Protein 6ATL (pdb70)

Sequence (73 aa):
GSVVIGQRCYRSPDCYSACKKLVGKATGKCTNGRCDCSVVIGQRCYRRSPDCYSACKKLVGKATGKCTNGRCDC

GO terms:
  GO:0005576 extracellular region (C, EXP)

Structure (mmCIF, N/CA/C/O backbone):
data_6ATL
#
_entry.id   6ATL
#
_cell.length_a   27.758
_cell.length_b   23.215
_cell.length_c   46.308
_cell.angle_alpha   90.00
_cell.angle_beta   94.36
_cell.angle_gamma   90.00
#
_symmetry.space_group_name_H-M   'P 1 21 1'
#
loop_
_entity.id
_entity.type
_entity.pdbx_description
1 polymer 'Potassium channel toxin alpha-KTx 4.2'
2 non-polymer 'SULFATE ION'
3 non-polymer 'CITRIC ACID'
4 water water
#
loop_
_atom_site.group_PDB
_atom_site.id
_atom_site.type_symbol
_atom_site.label_atom_id
_atom_site.label_alt_id
_atom_site.label_comp_id
_atom_site.label_asym_id
_atom_site.label_entity_id
_atom_site.label_seq_id
_atom_site.pdbx_PDB_ins_code
_atom_site.Cartn_x
_atom_site.Cartn_y
_atom_site.Cartn_z
_atom_site.occupancy
_atom_site.B_iso_or_equiv
_atom_site.auth_seq_id
_atom_site.auth_comp_id
_atom_site.auth_asym_id
_atom_site.auth_atom_id
_atom_site.pdbx_PDB_model_num
ATOM 1 N N . GLY A 1 1 ? 27.223 31.540 11.145 1.00 45.47 -1 GLY A N 1
ATOM 2 C CA . GLY A 1 1 ? 25.741 31.785 10.848 1.00 55.09 -1 GLY A CA 1
ATOM 3 C C . GLY A 1 1 ? 24.971 30.508 10.678 1.00 45.24 -1 GLY A C 1
ATOM 4 O O . GLY A 1 1 ? 24.789 29.794 11.615 1.00 48.29 -1 GLY A O 1
ATOM 5 N N . SER A 1 2 ? 24.418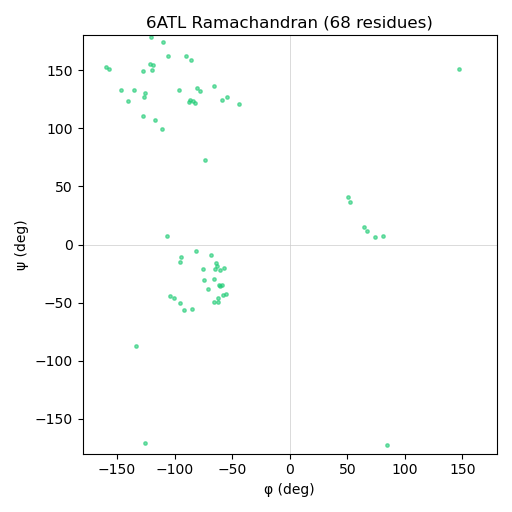 30.302 9.477 1.00 38.60 0 SER A N 1
ATOM 6 C CA . SER A 1 2 ? 24.649 29.078 8.744 1.00 33.65 0 SER A CA 1
ATOM 7 C C . SER A 1 2 ? 26.202 29.057 8.367 1.00 26.11 0 SER A C 1
ATOM 8 O O . SER A 1 2 ? 26.760 30.066 8.044 1.00 28.72 0 SER A O 1
ATOM 11 N N . VAL A 1 3 ? 26.848 27.921 8.532 1.00 19.02 1 VAL A N 1
ATOM 12 C CA . VAL A 1 3 ? 28.283 27.782 8.321 1.00 18.45 1 VAL A CA 1
ATOM 13 C C . VAL A 1 3 ? 28.477 26.625 7.364 1.00 16.05 1 VAL A C 1
ATOM 14 O O . VAL A 1 3 ? 28.212 25.453 7.724 1.00 12.62 1 VAL A O 1
ATOM 18 N N . VAL A 1 4 ? 28.904 26.930 6.139 1.00 14.02 2 VAL A N 1
ATOM 19 C CA . VAL A 1 4 ? 29.108 25.861 5.141 1.00 12.79 2 VAL A CA 1
ATOM 20 C C . VAL A 1 4 ? 30.440 25.226 5.416 1.00 13.01 2 VAL A C 1
ATOM 21 O O . VAL A 1 4 ? 31.424 25.930 5.650 1.00 14.87 2 VAL A O 1
ATOM 25 N N . ILE A 1 5 ? 30.484 23.911 5.401 1.00 10.59 3 ILE A N 1
ATOM 26 C CA . ILE A 1 5 ? 31.748 23.165 5.714 1.00 11.38 3 ILE A CA 1
ATOM 27 C C . ILE A 1 5 ? 32.133 22.327 4.577 1.00 10.23 3 ILE A C 1
ATOM 28 O O . ILE A 1 5 ? 31.406 22.249 3.605 1.00 9.81 3 ILE A O 1
ATOM 33 N N . GLY A 1 6 ? 33.272 21.619 4.686 1.00 10.27 4 GLY A N 1
ATOM 34 C CA . GLY A 1 6 ? 33.729 20.839 3.551 1.00 11.40 4 GLY A CA 1
ATOM 35 C C . GLY A 1 6 ? 32.917 19.523 3.283 1.00 10.54 4 GLY A C 1
ATOM 36 O O . GLY A 1 6 ? 32.825 19.056 2.126 1.00 10.80 4 GLY A O 1
ATOM 37 N N . GLN A 1 7 ? 32.388 18.944 4.327 1.00 10.44 5 GLN A N 1
ATOM 38 C CA . GLN A 1 7 ? 31.697 17.631 4.248 1.00 10.38 5 GLN A CA 1
ATOM 39 C C . GLN A 1 7 ? 30.610 17.706 3.209 1.00 11.64 5 GLN A C 1
ATOM 40 O O . GLN A 1 7 ? 29.799 18.667 3.206 1.00 11.97 5 GLN A O 1
ATOM 46 N N . ARG A 1 8 ? 30.647 16.760 2.279 1.00 10.48 6 ARG A N 1
ATOM 47 C CA . ARG A 1 8 ? 29.615 16.640 1.241 1.00 10.75 6 ARG A CA 1
ATOM 48 C C . ARG A 1 8 ? 28.476 15.727 1.687 1.00 9.96 6 ARG A C 1
ATOM 49 O O . ARG A 1 8 ? 28.556 15.020 2.736 1.00 9.45 6 ARG A O 1
ATOM 57 N N . CYS A 1 9 ? 27.361 15.850 0.990 1.00 9.48 7 CYS A N 1
ATOM 58 C CA . CYS A 1 9 ? 26.114 15.276 1.445 1.00 9.54 7 CYS A CA 1
ATOM 59 C C . CYS A 1 9 ? 25.134 15.121 0.267 1.00 10.51 7 CYS A C 1
ATOM 60 O O . CYS A 1 9 ? 25.215 15.861 -0.740 1.00 8.43 7 CYS A O 1
ATOM 63 N N . TYR A 1 10 ? 24.249 14.147 0.394 1.00 10.69 8 TYR A N 1
ATOM 64 C CA . TYR A 1 10 ? 23.044 14.078 -0.430 1.00 11.84 8 TYR A CA 1
ATOM 65 C C . TYR A 1 10 ? 21.773 14.511 0.373 1.00 11.83 8 TYR A C 1
ATOM 66 O O . TYR A 1 10 ? 20.954 15.216 -0.113 1.00 9.96 8 TYR A O 1
ATOM 75 N N . ARG A 1 11 ? 21.672 14.029 1.593 1.00 12.28 9 ARG A N 1
ATOM 76 C CA . ARG A 1 11 ? 20.569 14.339 2.492 1.00 12.87 9 ARG A CA 1
ATOM 77 C C . ARG A 1 11 ? 21.120 14.973 3.760 1.00 11.15 9 ARG A C 1
ATOM 78 O O . ARG A 1 11 ? 22.238 14.714 4.148 1.00 9.96 9 ARG A O 1
ATOM 86 N N . SER A 1 12 ? 20.288 15.759 4.434 1.00 10.55 10 SER A N 1
ATOM 87 C CA . SER A 1 12 ? 20.711 16.548 5.559 1.00 10.14 10 SER A CA 1
ATOM 88 C C . SER A 1 12 ? 21.263 15.741 6.735 1.00 11.05 10 SER A C 1
ATOM 89 O O . SER A 1 12 ? 22.268 16.166 7.381 1.00 10.62 10 SER A O 1
ATOM 92 N N . PRO A 1 13 ? 20.689 14.550 6.995 1.00 11.73 11 PRO A N 1
ATOM 93 C CA . PRO A 1 13 ? 21.254 13.704 8.047 1.00 11.10 11 PRO A CA 1
ATOM 94 C C . PRO A 1 13 ? 22.730 13.273 7.812 1.00 9.92 11 PRO A C 1
ATOM 95 O O . PRO A 1 13 ? 23.459 12.921 8.804 1.00 9.70 11 PRO A O 1
ATOM 99 N N . ASP A 1 14 ? 23.166 13.305 6.541 1.00 10.07 12 ASP A N 1
ATOM 100 C CA . ASP A 1 14 ? 24.587 13.044 6.191 1.00 10.87 12 ASP A CA 1
ATOM 101 C C . ASP A 1 14 ? 25.542 13.997 6.917 1.00 10.30 12 ASP A C 1
ATOM 102 O O . ASP A 1 14 ? 26.716 13.727 6.979 1.00 10.62 12 ASP A O 1
ATOM 107 N N . CYS A 1 15 ? 25.009 15.143 7.395 1.00 9.99 13 CYS A N 1
ATOM 108 C CA . CYS A 1 15 ? 25.795 16.253 7.935 1.00 10.32 13 CYS A CA 1
ATOM 109 C C . CYS A 1 15 ? 25.956 16.204 9.428 1.00 10.18 13 CYS A C 1
ATOM 110 O O . CYS A 1 15 ? 26.751 16.949 9.983 1.00 9.92 13 CYS A O 1
ATOM 113 N N . TYR A 1 16 ? 25.215 15.327 10.089 1.00 10.83 14 TYR A N 1
ATOM 114 C CA . TYR A 1 16 ? 25.153 15.385 11.557 1.00 11.36 14 TYR A CA 1
ATOM 115 C C . TYR A 1 16 ? 26.520 15.140 12.234 1.00 11.10 14 TYR A C 1
ATOM 116 O O . TYR A 1 16 ? 26.916 15.884 13.152 1.00 11.63 14 TYR A O 1
ATOM 125 N N . SER A 1 17 ? 27.239 14.117 11.790 1.00 12.35 15 SER A N 1
ATOM 126 C CA . SER A 1 17 ? 28.504 13.712 12.460 1.00 13.64 15 SER A CA 1
ATOM 127 C C . SER A 1 17 ? 29.580 14.819 12.333 1.00 13.73 15 SER A C 1
ATOM 128 O O . SER A 1 17 ? 30.483 14.947 13.198 1.00 13.71 15 SER A O 1
ATOM 131 N N . ALA A 1 18 ? 29.402 15.707 11.329 1.00 12.37 16 ALA A N 1
ATOM 132 C CA . ALA A 1 18 ? 30.304 16.818 11.127 1.00 13.18 16 ALA A CA 1
ATOM 133 C C . ALA A 1 18 ? 29.797 18.074 11.884 1.00 14.60 16 ALA A C 1
ATOM 134 O O . ALA A 1 18 ? 30.540 18.681 12.693 1.00 14.91 16 ALA A O 1
ATOM 136 N N . CYS A 1 19 ? 28.559 18.483 11.591 1.00 12.79 17 CYS A N 1
ATOM 137 C CA . CYS A 1 19 ? 28.015 19.751 12.155 1.00 14.26 17 CYS A CA 1
ATOM 138 C C . CYS A 1 19 ? 27.932 19.739 13.683 1.00 12.17 17 CYS A C 1
ATOM 139 O O . CYS A 1 19 ? 28.119 20.775 14.320 1.00 13.02 17 CYS A O 1
ATOM 142 N N . LYS A 1 20 ? 27.638 18.595 14.251 1.00 11.61 18 LYS A N 1
ATOM 143 C CA . LYS A 1 20 ? 27.468 18.508 15.711 1.00 14.40 18 LYS A CA 1
ATOM 144 C C . LYS A 1 20 ? 28.775 18.834 16.466 1.00 13.22 18 LYS A C 1
ATOM 145 O O . LYS A 1 20 ? 28.753 18.992 17.671 1.00 16.43 18 LYS A O 1
ATOM 151 N N . LYS A 1 21 ? 29.901 18.826 15.761 1.00 14.12 19 LYS A N 1
ATOM 152 C CA . LYS A 1 21 ? 31.211 19.212 16.337 1.00 13.47 19 LYS A CA 1
ATOM 153 C C . LYS A 1 21 ? 31.454 20.708 16.388 1.00 14.40 19 LYS A C 1
ATOM 154 O O . LYS A 1 21 ? 32.449 21.167 16.995 1.00 15.30 19 LYS A O 1
ATOM 160 N N . LEU A 1 22 ? 30.545 21.476 1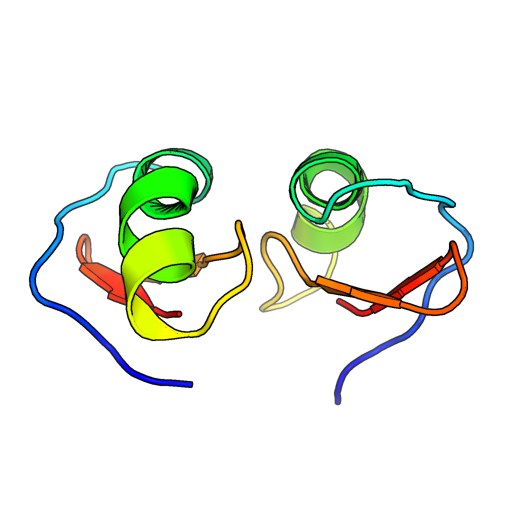5.813 1.00 15.64 20 LEU A N 1
ATOM 161 C CA . LEU A 1 22 ? 30.594 22.907 15.852 1.00 16.26 20 LEU A CA 1
ATOM 162 C C . LEU A 1 22 ? 29.735 23.510 16.955 1.00 16.44 20 LEU A C 1
ATOM 163 O O . LEU A 1 22 ? 28.548 23.147 17.137 1.00 16.56 20 LEU A O 1
ATOM 168 N N . VAL A 1 23 ? 30.331 24.438 17.685 1.00 18.67 21 VAL A N 1
ATOM 169 C CA . VAL A 1 23 ? 29.657 25.138 18.784 1.00 22.28 21 VAL A CA 1
ATOM 170 C C . VAL A 1 23 ? 28.209 25.556 18.363 1.00 22.80 21 VAL A C 1
ATOM 171 O O . VAL A 1 23 ? 28.025 26.288 17.359 1.00 23.71 21 VAL A O 1
ATOM 175 N N . GLY A 1 24 ? 27.214 25.065 19.101 1.00 22.70 22 GLY A N 1
ATOM 176 C CA . GLY A 1 24 ? 25.822 25.432 18.885 1.00 23.63 22 GLY A CA 1
ATOM 177 C C . GLY A 1 24 ? 25.159 24.810 17.652 1.00 26.58 22 GLY A C 1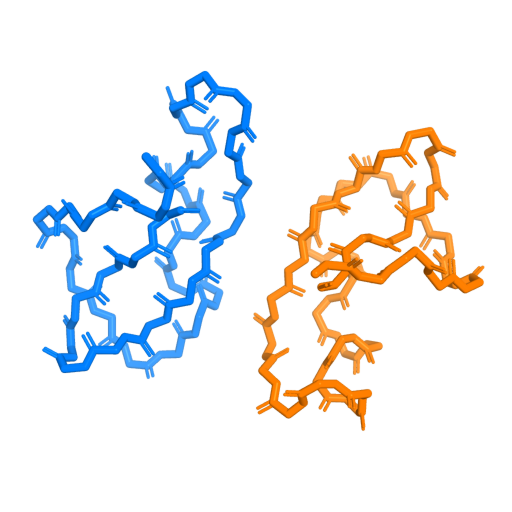
ATOM 178 O O . GLY A 1 24 ? 24.010 25.162 17.325 1.00 23.85 22 GLY A O 1
ATOM 179 N N . LYS A 1 25 ? 25.853 23.883 16.951 1.00 22.37 23 LYS A N 1
ATOM 180 C CA . LYS A 1 25 ? 25.252 23.269 15.716 1.00 21.75 23 LYS A CA 1
ATOM 181 C C . LYS A 1 25 ? 24.823 21.872 15.995 1.00 21.31 23 LYS A C 1
ATOM 182 O O . LYS A 1 25 ? 25.250 21.260 17.004 1.00 20.46 23 LYS A O 1
ATOM 188 N N . ALA A 1 26 ? 23.962 21.328 15.133 1.00 19.74 24 ALA A N 1
ATOM 189 C CA . ALA A 1 26 ? 23.540 19.953 15.296 1.00 17.70 24 ALA A CA 1
ATOM 190 C C . ALA A 1 26 ? 23.607 19.177 13.968 1.00 18.48 24 ALA A C 1
ATOM 191 O O . ALA A 1 26 ? 24.641 18.572 13.664 1.00 17.77 24 ALA A O 1
ATOM 193 N N . THR A 1 27 ? 22.539 19.227 13.175 1.00 17.77 25 THR A N 1
ATOM 194 C CA . THR A 1 27 ? 22.467 18.471 11.920 1.00 17.03 25 THR A CA 1
ATOM 195 C C . THR A 1 27 ? 22.867 19.301 10.739 1.00 16.52 25 THR A C 1
ATOM 196 O O . THR A 1 27 ? 23.662 18.856 9.921 1.00 19.28 25 THR A O 1
ATOM 200 N N . GLY A 1 28 ? 22.288 20.483 10.617 1.00 15.17 26 GLY A N 1
ATOM 201 C CA . GLY A 1 28 ? 22.488 21.318 9.457 1.00 17.15 26 GLY A CA 1
ATOM 202 C C . GLY A 1 28 ? 21.547 20.957 8.307 1.00 15.32 26 GLY A C 1
ATOM 203 O O . GLY A 1 28 ? 20.627 20.126 8.463 1.00 15.14 26 GLY A O 1
ATOM 204 N N . LYS A 1 29 ? 21.767 21.581 7.150 1.00 14.36 27 LYS A N 1
ATOM 205 C CA . LYS A 1 29 ? 21.088 21.169 5.933 1.00 14.25 27 LYS A CA 1
ATOM 206 C C . LYS A 1 29 ? 22.092 20.924 4.820 1.00 12.37 27 LYS A C 1
ATOM 207 O O . LYS A 1 29 ? 23.115 21.548 4.772 1.00 12.36 27 LYS A O 1
ATOM 213 N N . CYS A 1 30 ? 21.756 20.005 3.939 1.00 11.05 28 CYS A N 1
ATOM 214 C CA . CYS A 1 30 ? 22.526 19.747 2.728 1.00 10.51 28 CYS A CA 1
ATOM 215 C C . CYS A 1 30 ? 22.052 20.674 1.628 1.00 11.15 28 CYS A C 1
ATOM 216 O O . CYS A 1 30 ? 20.850 20.693 1.292 1.00 10.53 28 CYS A O 1
ATOM 219 N N . THR A 1 31 ? 22.984 21.431 1.054 1.00 11.06 29 THR A N 1
ATOM 220 C CA . THR A 1 31 ? 22.678 22.321 -0.022 1.00 12.21 29 THR A CA 1
ATOM 221 C C . THR A 1 31 ? 23.893 22.384 -0.986 1.00 12.37 29 THR A C 1
ATOM 222 O O . THR A 1 31 ? 25.042 22.462 -0.545 1.00 10.54 29 THR A O 1
ATOM 226 N N . ASN A 1 32 ? 23.627 22.260 -2.274 1.00 10.74 30 ASN A N 1
ATOM 227 C CA . ASN A 1 32 ? 24.694 22.223 -3.311 1.00 11.04 30 ASN A CA 1
ATOM 22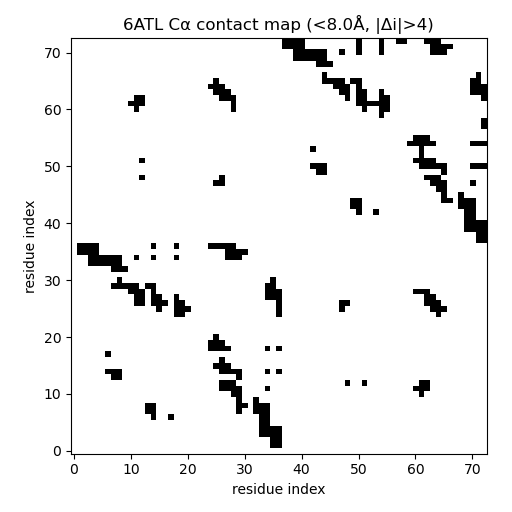8 C C . ASN A 1 32 ? 25.744 21.173 -2.985 1.00 10.71 30 ASN A C 1
ATOM 229 O O . ASN A 1 32 ? 26.936 21.368 -3.216 1.00 9.62 30 ASN A O 1
ATOM 234 N N . GLY A 1 33 ? 25.268 20.046 -2.427 1.00 11.15 31 GLY A N 1
ATOM 235 C CA . GLY A 1 33 ? 26.119 18.933 -2.071 1.00 9.83 31 GLY A CA 1
ATOM 236 C C . GLY A 1 33 ? 27.112 19.182 -0.944 1.00 9.80 31 GLY A C 1
ATOM 237 O O . GLY A 1 33 ? 28.052 18.365 -0.757 1.00 10.34 31 GLY A O 1
ATOM 238 N N . ARG A 1 34 ? 26.947 20.306 -0.219 1.00 9.19 32 ARG A N 1
ATOM 239 C CA . ARG A 1 34 ? 27.755 20.625 0.947 1.00 9.34 32 ARG A CA 1
ATOM 240 C C . ARG A 1 34 ? 26.875 20.737 2.208 1.00 9.83 32 ARG A C 1
ATOM 241 O O . ARG A 1 34 ? 25.736 21.101 2.133 1.00 8.91 32 ARG A O 1
ATOM 249 N N . CYS A 1 35 ? 27.494 20.502 3.359 1.00 9.70 33 CYS A N 1
ATOM 250 C CA . CYS A 1 35 ? 26.818 20.608 4.657 1.00 11.45 33 CYS A CA 1
ATOM 251 C C . CYS A 1 35 ? 26.831 22.085 5.132 1.00 11.29 33 CYS A C 1
ATOM 252 O O . CYS A 1 35 ? 27.874 22.765 5.139 1.00 11.42 33 CYS A O 1
ATOM 255 N N . ASP A 1 36 ? 25.650 22.595 5.376 1.00 13.31 34 ASP A N 1
ATOM 256 C CA . ASP A 1 36 ? 25.452 23.963 5.827 1.00 12.55 34 ASP A CA 1
ATOM 257 C C . ASP A 1 36 ? 24.967 23.876 7.260 1.00 13.50 34 ASP A C 1
ATOM 258 O O . ASP A 1 36 ? 23.781 23.591 7.525 1.00 12.54 34 ASP A O 1
ATOM 263 N N . CYS A 1 37 ? 25.886 24.069 8.195 1.00 14.39 35 CYS A N 1
ATOM 264 C CA . CYS A 1 37 ? 25.625 23.733 9.587 1.00 14.93 35 CYS A CA 1
ATOM 265 C C . CYS A 1 37 ? 24.857 24.867 10.300 1.00 18.16 35 CYS A C 1
ATOM 266 O O . CYS A 1 37 ? 23.930 24.597 11.076 1.00 19.64 35 CYS A O 1
ATOM 270 N N . SER B 1 2 ? 14.152 28.920 12.266 1.00 53.93 0 SER C N 1
ATOM 271 C CA . SER B 1 2 ? 14.122 27.848 13.266 1.00 44.99 0 SER C CA 1
ATOM 272 C C . SER B 1 2 ? 12.821 27.886 14.117 1.00 41.85 0 SER C C 1
ATOM 273 O O . SER B 1 2 ? 12.492 28.916 14.740 1.00 46.25 0 SER C O 1
ATOM 276 N N . VAL B 1 3 ? 12.117 26.747 14.160 1.00 24.39 1 VAL C N 1
ATOM 277 C CA . VAL B 1 3 ? 10.837 26.644 14.857 1.00 21.88 1 VAL C CA 1
ATOM 278 C C . VAL B 1 3 ? 10.936 25.482 15.847 1.00 17.12 1 VAL C C 1
ATOM 279 O O . VAL B 1 3 ? 11.389 24.383 15.469 1.00 13.20 1 VAL C O 1
ATOM 283 N N . VAL B 1 4 ? 10.549 25.741 17.117 1.00 15.10 2 VAL C N 1
ATOM 284 C CA . VAL B 1 4 ? 10.472 24.694 18.111 1.00 15.55 2 VAL C CA 1
ATOM 285 C C . VAL B 1 4 ? 9.100 24.023 18.052 1.00 13.50 2 VAL C C 1
ATOM 286 O O . VAL B 1 4 ? 8.060 24.673 18.259 1.00 13.73 2 VAL C O 1
ATOM 290 N N . ILE B 1 5 ? 9.114 22.709 17.835 1.00 11.88 3 ILE C N 1
ATOM 291 C CA . ILE B 1 5 ? 7.884 21.929 17.626 1.00 11.92 3 ILE C CA 1
ATOM 292 C C . ILE B 1 5 ? 7.640 21.034 18.812 1.00 11.42 3 ILE C C 1
ATOM 293 O O . ILE B 1 5 ? 8.455 20.974 19.726 1.00 11.00 3 ILE C O 1
ATOM 298 N N . GLY B 1 6 ? 6.496 20.361 18.807 1.00 10.45 4 GLY C N 1
ATOM 299 C CA . GLY B 1 6 ? 6.067 19.530 19.941 1.00 10.90 4 GLY C CA 1
ATOM 300 C C . GLY B 1 6 ? 6.786 18.171 20.107 1.00 10.61 4 GLY C C 1
ATOM 301 O O . GLY B 1 6 ? 6.763 17.598 21.175 1.00 10.32 4 GLY C O 1
ATOM 302 N N . GLN B 1 7 ? 7.395 17.684 19.018 1.00 10.68 5 GLN C N 1
ATOM 303 C CA . GLN B 1 7 ? 8.108 16.424 18.995 1.00 11.06 5 GLN C CA 1
ATOM 304 C C . GLN B 1 7 ? 9.224 16.433 20.003 1.00 11.32 5 GLN C C 1
ATOM 305 O O . GLN B 1 7 ? 10.058 17.322 20.011 1.00 10.63 5 GLN C O 1
ATOM 311 N N . ARG B 1 8 ? 9.202 15.436 20.892 1.00 12.16 6 ARG C N 1
ATOM 312 C CA . ARG B 1 8 ? 10.238 15.295 21.910 1.00 12.55 6 ARG C CA 1
ATOM 313 C C . ARG B 1 8 ? 11.449 14.527 21.377 1.00 11.71 6 ARG C C 1
ATOM 314 O O . ARG B 1 8 ? 11.365 13.809 20.336 1.00 10.42 6 ARG C O 1
ATOM 322 N N . CYS B 1 9 ? 12.588 14.714 22.039 1.00 11.05 7 CYS C N 1
ATOM 323 C CA . CYS B 1 9 ? 13.857 14.155 21.550 1.00 9.56 7 CYS C CA 1
ATOM 324 C C . CYS B 1 9 ? 14.859 13.991 22.633 1.00 9.87 7 CYS C C 1
ATOM 325 O O . CYS B 1 9 ? 14.863 14.721 23.636 1.00 9.20 7 CYS C O 1
ATOM 328 N N . TYR B 1 10 ? 15.711 13.005 22.441 1.00 9.39 8 TYR C N 1
ATOM 329 C CA . TYR B 1 10 ? 16.900 12.806 23.264 1.00 10.91 8 TYR C CA 1
ATOM 330 C C . TYR B 1 10 ? 18.174 13.339 22.524 1.00 11.56 8 TYR C C 1
ATOM 331 O O . TYR B 1 10 ? 19.033 13.986 23.132 1.00 9.91 8 TYR C O 1
ATOM 340 N N . ARG B 1 11 ? 18.278 12.992 21.272 1.00 11.17 9 ARG C N 1
ATOM 341 C CA A ARG B 1 11 ? 19.346 13.529 20.432 0.50 13.12 9 ARG C CA 1
ATOM 342 C CA B ARG B 1 11 ? 19.382 13.415 20.381 0.50 12.08 9 ARG C CA 1
ATOM 343 C C . ARG B 1 11 ? 18.753 13.974 19.129 1.00 11.05 9 ARG C C 1
ATOM 344 O O . ARG B 1 11 ? 17.637 13.656 18.818 1.00 9.72 9 ARG C O 1
ATOM 359 N N . SER B 1 12 ? 19.488 14.762 18.408 1.00 10.51 10 SER C N 1
ATOM 360 C CA . SER B 1 12 ? 18.957 15.464 17.265 1.00 11.25 10 SER C CA 1
ATOM 361 C C . SER B 1 12 ? 18.343 14.582 16.132 1.00 11.26 10 SER C C 1
ATOM 362 O O . SER B 1 12 ? 17.337 14.966 15.551 1.00 11.42 10 SER C O 1
ATOM 365 N N . PRO B 1 13 ? 18.910 13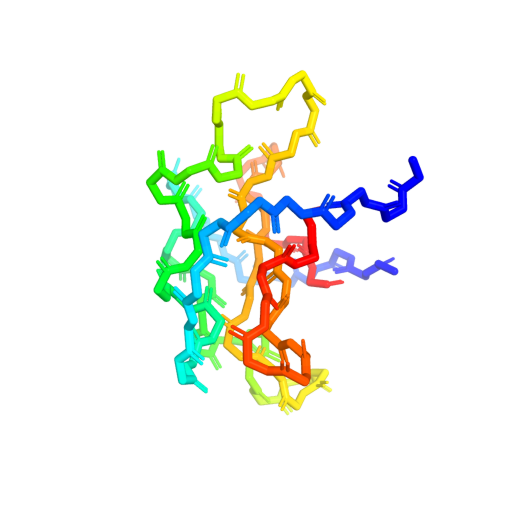.375 15.864 1.00 11.98 11 PRO C N 1
ATOM 366 C CA . PRO B 1 13 ? 18.289 12.540 14.811 1.00 12.00 11 PRO C CA 1
ATOM 367 C C . PRO B 1 13 ? 16.900 11.968 15.161 1.00 11.59 11 PRO C C 1
ATOM 368 O O . PRO B 1 13 ? 16.168 11.515 14.241 1.00 9.56 11 PRO C O 1
ATOM 372 N N . ASP B 1 14 ? 16.482 12.119 16.438 1.00 10.71 12 ASP C N 1
ATOM 373 C CA . ASP B 1 14 ? 15.105 11.832 16.845 1.00 11.59 12 ASP C CA 1
ATOM 374 C C . ASP B 1 14 ? 14.097 12.779 16.144 1.00 9.17 12 ASP C C 1
ATOM 375 O O . ASP B 1 14 ? 12.878 12.515 16.138 1.00 8.54 12 ASP C O 1
ATOM 380 N N . CYS B 1 15 ? 14.615 13.881 15.626 1.00 9.62 13 CYS C N 1
ATOM 381 C CA . CYS B 1 15 ? 13.803 14.980 15.061 1.00 9.80 13 CYS C CA 1
ATOM 382 C C . CYS B 1 15 ? 13.602 14.907 13.561 1.00 10.15 13 CYS C C 1
ATOM 383 O O . CYS B 1 15 ? 12.791 15.634 13.032 1.00 9.08 13 CYS C O 1
ATOM 386 N N . TYR B 1 16 ? 14.390 14.076 12.851 1.00 10.69 14 TYR C N 1
ATOM 387 C CA . TYR B 1 16 ? 14.419 14.148 11.367 1.00 11.82 14 TYR C CA 1
ATOM 388 C C . TYR B 1 16 ? 13.057 13.941 10.714 1.00 11.54 14 TYR C C 1
ATOM 389 O O . TYR B 1 16 ? 12.715 14.684 9.824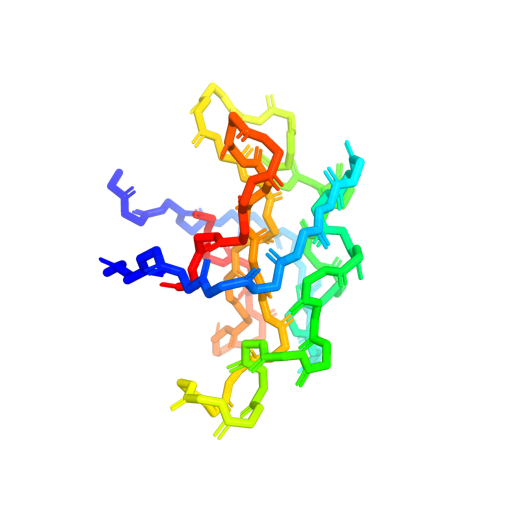 1.00 11.82 14 TYR C O 1
ATOM 398 N N . SER B 1 17 ? 12.271 12.972 11.162 1.00 11.69 15 SER C N 1
ATOM 399 C CA . SER B 1 17 ? 10.990 12.703 10.468 1.00 13.57 15 SER C CA 1
ATOM 400 C C . SER B 1 17 ? 9.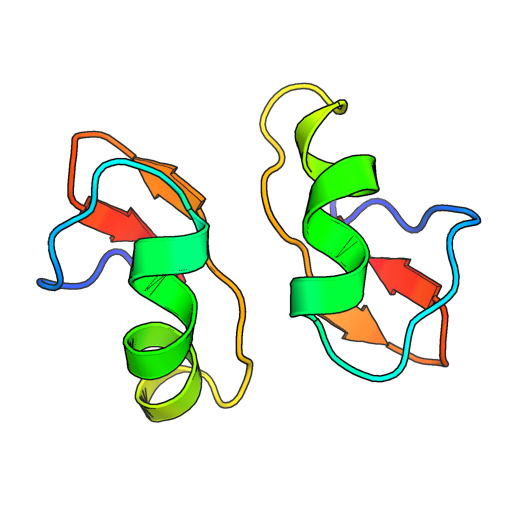998 13.826 10.718 1.00 13.00 15 SER C C 1
ATOM 401 O O . SER B 1 17 ? 9.294 14.247 9.797 1.00 11.81 15 SER C O 1
ATOM 404 N N . ALA B 1 18 ? 9.992 14.360 11.935 1.00 12.58 16 ALA C N 1
ATOM 405 C CA . ALA B 1 18 ? 9.127 15.492 12.264 1.00 11.70 16 ALA C CA 1
ATOM 406 C C . ALA B 1 18 ? 9.535 16.781 11.461 1.00 12.37 16 ALA C C 1
ATOM 407 O O . ALA B 1 18 ? 8.665 17.469 10.890 1.00 10.82 16 ALA C O 1
ATOM 409 N N . CYS B 1 19 ? 10.804 17.133 11.469 1.00 11.04 17 CYS C N 1
ATOM 410 C CA . CYS B 1 19 ? 11.221 18.348 10.764 1.00 11.82 17 CYS C CA 1
ATOM 411 C C . CYS B 1 19 ? 11.024 18.216 9.270 1.00 12.63 17 CYS C C 1
ATOM 412 O O . CYS B 1 19 ? 10.777 19.240 8.578 1.00 12.40 17 CYS C O 1
ATOM 415 N N . LYS B 1 20 ? 11.122 16.990 8.745 1.00 13.17 18 LYS C N 1
ATOM 416 C CA . LYS B 1 20 ? 10.887 16.771 7.296 1.00 14.72 18 LYS C CA 1
ATOM 417 C C . LYS B 1 20 ? 9.447 17.155 6.942 1.00 15.36 18 LYS C C 1
ATOM 418 O O . LYS B 1 20 ? 9.228 17.872 6.009 1.00 15.80 18 LYS C O 1
ATOM 424 N N . LYS B 1 21 ? 8.496 16.647 7.714 1.00 13.40 19 LYS C N 1
ATOM 425 C CA . LYS B 1 21 ? 7.083 16.974 7.524 1.00 16.64 19 LYS C CA 1
ATOM 426 C C . LYS B 1 21 ? 6.868 18.447 7.570 1.00 15.90 19 LYS C C 1
ATOM 427 O O . LYS B 1 21 ? 6.060 18.990 6.781 1.00 15.47 19 LYS C O 1
ATOM 433 N N . LEU B 1 22 ? 7.523 19.126 8.519 1.00 13.51 20 LEU C N 1
ATOM 434 C CA . LEU B 1 22 ? 7.225 20.530 8.769 1.00 15.07 20 LEU C CA 1
ATOM 435 C C . LEU B 1 22 ? 7.982 21.543 7.855 1.00 18.30 20 LEU C C 1
ATOM 436 O O . LEU B 1 22 ? 7.352 22.425 7.264 1.00 17.07 20 LEU C O 1
ATOM 441 N N . VAL B 1 23 ? 9.307 21.476 7.827 1.00 16.14 21 VAL C N 1
ATOM 442 C CA . VAL B 1 23 ? 10.082 22.436 7.080 1.00 17.62 21 VAL C CA 1
ATOM 443 C C . VAL B 1 23 ? 10.672 21.844 5.797 1.00 18.87 21 VAL C C 1
ATOM 444 O O . VAL B 1 23 ? 11.460 22.473 5.155 1.00 23.53 21 VAL C O 1
ATOM 448 N N . GLY B 1 24 ? 10.293 20.627 5.451 1.00 19.09 22 GLY C N 1
ATOM 449 C CA . GLY B 1 24 ? 10.662 20.073 4.173 1.00 22.72 22 GLY C CA 1
ATOM 450 C C . GLY B 1 24 ? 12.085 19.509 4.136 1.00 22.07 22 GLY C C 1
ATOM 451 O O . GLY B 1 24 ? 12.582 19.139 3.050 1.00 23.59 22 GLY C O 1
ATOM 452 N N . LYS B 1 25 ? 12.752 19.457 5.305 1.00 19.85 23 LYS C N 1
ATOM 453 C CA . LYS B 1 25 ? 14.183 18.993 5.409 1.00 19.42 23 LYS C CA 1
ATOM 454 C C . LYS B 1 25 ? 14.287 18.042 6.612 1.00 18.74 23 LYS C C 1
ATOM 455 O O . LYS B 1 25 ? 13.803 18.359 7.700 1.00 16.18 23 LYS C O 1
ATOM 461 N N . ALA B 1 26 ? 14.930 16.897 6.406 1.00 17.05 24 ALA C N 1
ATOM 462 C CA . ALA B 1 26 ? 15.279 16.004 7.459 1.00 13.33 24 ALA C CA 1
ATOM 463 C C . ALA B 1 26 ? 16.461 16.583 8.273 1.00 15.08 24 ALA C C 1
ATOM 464 O O . ALA B 1 26 ? 17.587 16.071 8.253 1.00 15.75 24 ALA C O 1
ATOM 466 N N . THR B 1 27 ? 16.169 17.593 9.044 1.00 15.79 25 THR C N 1
ATOM 467 C CA . THR B 1 27 ? 17.135 18.239 9.856 1.00 16.49 25 THR C CA 1
ATOM 468 C C . THR B 1 27 ? 16.637 18.256 11.336 1.00 16.14 25 THR C C 1
ATOM 469 O O . THR B 1 27 ? 15.676 17.573 11.675 1.00 14.24 25 THR C O 1
ATOM 473 N N . GLY B 1 28 ? 17.322 18.986 12.181 1.00 15.08 26 GLY C N 1
ATOM 474 C CA . GLY B 1 28 ? 16.861 19.193 13.539 1.00 17.06 26 GLY C CA 1
ATOM 475 C C . GLY B 1 28 ? 17.981 19.318 14.566 1.00 14.79 26 GLY C C 1
ATOM 476 O O . GLY B 1 28 ? 19.061 18.739 14.426 1.00 14.17 26 GLY C O 1
ATOM 477 N N . LYS B 1 29 ? 17.684 20.061 15.600 1.00 14.05 27 LYS C N 1
ATOM 478 C CA . LYS B 1 29 ? 18.509 20.180 16.753 1.00 14.36 27 LYS C CA 1
ATOM 479 C C . LYS B 1 29 ? 17.626 19.865 17.967 1.00 13.97 27 LYS C C 1
ATOM 480 O O . LYS B 1 29 ? 16.567 20.491 18.142 1.00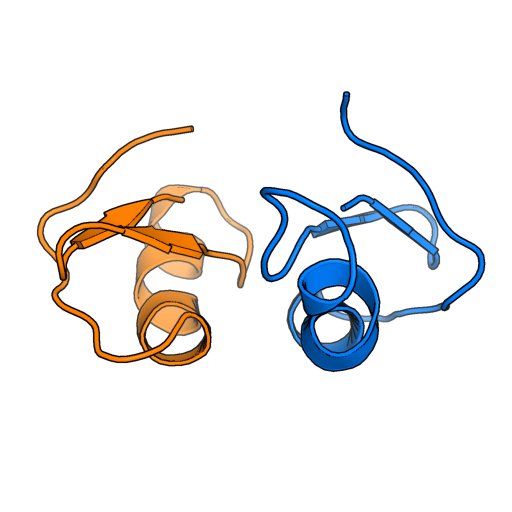 13.23 27 LYS C O 1
ATOM 486 N N . CYS B 1 30 ? 18.054 18.942 18.808 1.00 12.64 28 CYS C N 1
ATOM 487 C CA . CYS B 1 30 ? 17.336 18.659 20.044 1.00 12.40 28 CYS C CA 1
ATOM 488 C C . CYS B 1 30 ? 17.738 19.680 21.137 1.00 14.19 28 CYS C C 1
ATOM 489 O O . CYS B 1 30 ? 18.893 19.781 21.492 1.00 14.51 28 CYS C O 1
ATOM 492 N N . THR B 1 31 ? 16.763 20.397 21.664 1.00 14.68 29 THR C N 1
ATOM 493 C CA . THR B 1 31 ? 17.010 21.426 22.625 1.00 16.75 29 THR C CA 1
ATOM 494 C C . THR B 1 31 ? 15.931 21.415 23.703 1.00 14.50 29 THR C C 1
ATOM 495 O O . THR B 1 31 ? 14.739 21.580 23.393 1.00 13.09 29 THR C O 1
ATOM 499 N N . ASN B 1 32 ? 16.350 21.290 24.956 1.00 14.30 30 ASN C N 1
ATOM 500 C CA . ASN B 1 32 ? 15.401 21.169 26.118 1.00 13.76 30 ASN C CA 1
ATOM 501 C C . ASN B 1 32 ? 14.363 20.082 25.833 1.00 13.24 30 ASN C C 1
ATOM 502 O O . ASN B 1 32 ? 13.163 20.246 26.102 1.00 11.86 30 ASN C O 1
ATOM 507 N N . GLY B 1 33 ? 14.836 18.982 25.255 1.00 12.28 31 GLY C N 1
ATOM 508 C CA . GLY B 1 33 ? 13.993 17.838 24.950 1.00 11.27 31 GLY C CA 1
ATOM 509 C C . GLY B 1 33 ? 12.894 18.097 23.912 1.00 10.95 31 GLY C C 1
ATOM 510 O O . GLY B 1 33 ? 11.939 17.310 23.827 1.00 10.14 31 GLY C O 1
ATOM 511 N N . ARG B 1 34 ? 12.998 19.223 23.170 1.00 8.86 32 ARG C N 1
ATOM 512 C CA . ARG B 1 34 ? 12.101 19.503 22.024 1.00 9.75 32 ARG C CA 1
ATOM 513 C C . ARG B 1 34 ? 12.891 19.654 20.717 1.00 10.22 32 ARG C C 1
ATOM 514 O O . ARG B 1 34 ? 14.043 20.070 20.722 1.00 9.35 32 ARG C O 1
ATOM 522 N N . CYS B 1 35 ? 12.253 19.303 19.610 1.00 9.32 33 CYS C N 1
ATOM 523 C CA . CYS B 1 35 ? 12.852 19.440 18.314 1.00 10.63 33 CYS C CA 1
ATOM 524 C C . CYS B 1 35 ? 12.805 20.884 17.840 1.00 12.47 33 CYS C C 1
ATOM 525 O O . CYS B 1 35 ? 11.772 21.538 17.894 1.00 11.99 33 CYS C O 1
ATOM 528 N N . ASP B 1 36 ? 13.939 21.355 17.362 1.00 13.82 34 ASP C N 1
ATOM 529 C CA . ASP B 1 36 ? 14.080 22.667 16.860 1.00 14.55 34 ASP C CA 1
ATOM 530 C C . ASP B 1 36 ? 14.436 22.515 15.402 1.00 16.10 34 ASP C C 1
ATOM 531 O O . ASP B 1 36 ? 15.531 22.149 15.091 1.00 15.87 34 ASP C O 1
ATOM 536 N N . CYS B 1 37 ? 13.482 22.826 14.522 1.00 15.39 35 CYS C N 1
ATOM 537 C CA . CYS B 1 37 ? 13.583 22.493 13.099 1.00 17.92 35 CYS C CA 1
ATOM 538 C C . CYS B 1 37 ? 14.002 23.748 12.310 1.00 23.08 35 CYS C C 1
ATOM 539 O O . CYS B 1 37 ? 13.580 24.861 12.633 1.00 21.74 35 CYS C O 1
#

Organism: Tityus serrulatus (NCBI:txid6887)

InterPro domains:
  IPR001947 Scorpion short chain toxin, potassium channel inhibitor [PF00451] (28-57)
  IPR036574 Knottin, scorpion toxin-like superfamily [G3DSA:3.30.30.10] (21-57)
  IPR036574 Knottin, scorpion toxin-like superfamily [SSF57095] (23-57)

Solvent-accessible surface area: 4452 Å² total; per-residue (Å²): 93,81,55,93,40,54,82,142,19,191,108,6,46,66,0,33,64,22,0,75,156,68,153,54,45,11,1,12,84,21,57,143,27,85,0,12,18,142,70,94,22,57,80,144,18,190,114,10,54,71,0,30,69,10,0,94,163,108,64,44,85,11,16,4,80,30,50,149,25,85,0,29,21

Secondary structure (DSSP, 8-state):
---EEEEE-SSGGGGHHHHTTSTT--S-EEETTEEE-/--EEEEE-SSGGGGHHHHHHHHSSS--EEETTEEE-

Foldseek 3Di:
DQAWDDQFDDFQQSQAVPQVPDDPGGRAGHDPRTGRD/DDWDDQFDDAFQSCQVVCCVPVVGSGFGHDPRITDD

Radius of gyration: 11.0 Å; Cα contacts (8 Å, |Δi|>4): 178; chains: 2; bounding box: 28×20×29 Å

Nearest PDB structures (foldseek):
  6atl-assembly3_A  TM=1.028E+00  e=7.616E-07  Tityus serrulatus
  6atl-assembly3_C  TM=9.157E-01  e=1.800E-04  Tityus serrulatus
  1tsk-assembly1_A  TM=7.837E-01  e=4.685E-04  Tityus serrulatus
  6aup-assembly4_O  TM=8.587E-01  e=9.662E-02  Olivierus martensii
  6avc-assembly1_A  TM=8.475E-01  e=9.662E-02  Olivierus martensii

B-factor: mean 18.78, std 10.63, range [8.39, 80.3]